Protein AF-A0A453JLE9-F1 (afdb_monomer_lite)

Sequence (111 aa):
MSTPLELQGFNWISLEHDDGIGDRLKRLTIANNIGTVYTIWIGRLPVLEQLSLRGVQWSWGAVSRVLSCAAEVKHLEMNIASCGDSDAREPFPEVDLAGFFNSHPKLRSQV

pLDDT: mean 82.34, std 11.37, range [39.53, 95.31]

Organism: Aegilops tauschii subsp. strangulata (NCBI:txid200361)

Structure (mmCIF, N/CA/C/O backbone):
data_AF-A0A453JLE9-F1
#
_entry.id   AF-A0A453JLE9-F1
#
loop_
_atom_site.group_PDB
_atom_site.id
_atom_site.type_symbol
_atom_site.label_atom_id
_atom_site.label_alt_id
_atom_site.label_comp_id
_atom_site.label_asym_id
_atom_site.label_entity_id
_atom_site.label_seq_id
_atom_site.pdbx_PDB_ins_code
_atom_site.Cartn_x
_atom_site.Cartn_y
_atom_site.Cartn_z
_atom_site.occupancy
_atom_site.B_iso_or_equiv
_atom_site.auth_seq_id
_atom_site.auth_comp_id
_atom_site.auth_asym_id
_atom_site.auth_atom_id
_atom_site.pdbx_PDB_model_num
ATOM 1 N N . MET A 1 1 ? -7.213 13.386 18.190 1.00 51.28 1 MET A N 1
ATOM 2 C CA . MET A 1 1 ? -7.447 13.883 16.815 1.00 51.28 1 MET A CA 1
ATOM 3 C C . MET A 1 1 ? -6.802 12.891 15.866 1.00 51.28 1 MET A C 1
ATOM 5 O O . MET A 1 1 ? -5.701 12.455 16.160 1.00 51.28 1 MET A O 1
ATOM 9 N N . SER A 1 2 ? -7.500 12.464 14.815 1.00 60.56 2 SER A N 1
ATOM 10 C CA . SER A 1 2 ? -6.921 11.570 13.807 1.00 60.56 2 SER A CA 1
ATOM 11 C C . SER A 1 2 ? -6.210 12.407 12.757 1.00 60.56 2 SER A C 1
ATOM 13 O O . SER A 1 2 ? -6.868 13.194 12.073 1.00 60.56 2 SER A O 1
ATOM 15 N N . THR A 1 3 ? -4.909 12.212 12.600 1.00 71.19 3 THR A N 1
ATOM 16 C CA . THR A 1 3 ? -4.106 12.943 11.619 1.00 71.19 3 THR A CA 1
ATOM 17 C C . THR A 1 3 ? -4.046 12.134 10.321 1.00 71.19 3 THR A C 1
ATOM 19 O O . THR A 1 3 ? -3.706 10.953 10.382 1.00 71.19 3 THR A O 1
ATOM 22 N N . PRO A 1 4 ? -4.427 12.696 9.162 1.00 87.44 4 PRO A N 1
ATOM 23 C CA . PRO A 1 4 ? -4.132 12.063 7.880 1.00 87.44 4 PRO A CA 1
ATOM 24 C C . PRO A 1 4 ? -2.620 12.084 7.623 1.00 87.44 4 PRO A C 1
ATOM 26 O O . PRO A 1 4 ? -1.966 13.075 7.949 1.00 87.44 4 PRO A O 1
ATOM 29 N N . LEU A 1 5 ? -2.086 11.017 7.027 1.00 91.75 5 LEU A N 1
ATOM 30 C CA . LEU A 1 5 ? -0.715 10.975 6.517 1.00 91.75 5 LEU A CA 1
ATOM 31 C C . LEU A 1 5 ? -0.744 10.882 4.994 1.00 91.75 5 LE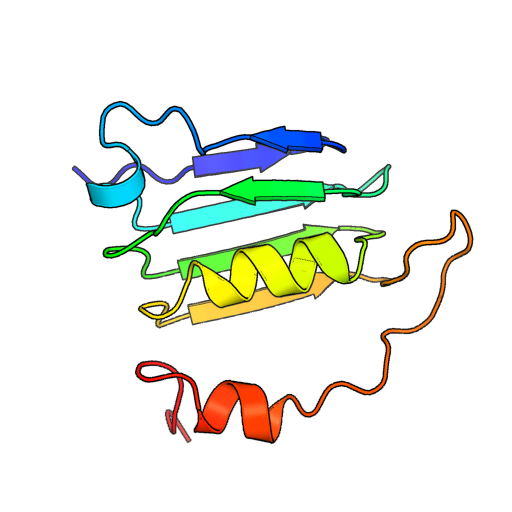U A C 1
ATOM 33 O O . LEU A 1 5 ? -1.358 9.972 4.434 1.00 91.75 5 LEU A O 1
ATOM 37 N N . GLU A 1 6 ? -0.055 11.810 4.341 1.00 93.94 6 GLU A N 1
ATOM 38 C CA . GLU A 1 6 ? 0.092 11.840 2.890 1.00 93.94 6 GLU A CA 1
ATOM 39 C C . GLU A 1 6 ? 1.579 11.776 2.537 1.00 93.94 6 GLU A C 1
ATOM 41 O O . GLU A 1 6 ? 2.368 12.618 2.964 1.00 93.94 6 GLU A O 1
ATOM 46 N N . LEU A 1 7 ? 1.966 10.750 1.782 1.00 92.94 7 LEU A N 1
ATOM 47 C CA . LEU A 1 7 ? 3.335 10.516 1.333 1.00 92.94 7 LEU A CA 1
ATOM 48 C C . LEU A 1 7 ? 3.389 10.671 -0.183 1.00 92.94 7 LEU A C 1
ATOM 50 O O . LEU A 1 7 ? 2.673 9.969 -0.897 1.00 92.94 7 LEU A O 1
ATOM 54 N N . GLN A 1 8 ? 4.249 11.560 -0.683 1.00 93.88 8 GLN A N 1
ATOM 55 C CA . GLN A 1 8 ? 4.355 11.826 -2.115 1.00 93.88 8 GLN A CA 1
ATOM 56 C C . GLN A 1 8 ? 5.794 11.747 -2.634 1.00 93.88 8 GLN A C 1
ATOM 58 O O . GLN A 1 8 ? 6.704 12.315 -2.042 1.00 93.88 8 GLN A O 1
ATOM 63 N N . GLY A 1 9 ? 5.983 11.070 -3.770 1.00 93.19 9 GLY A N 1
ATOM 64 C CA . GLY A 1 9 ? 7.257 11.014 -4.498 1.00 93.19 9 GLY A CA 1
ATOM 65 C C . GLY A 1 9 ? 8.299 10.062 -3.910 1.00 93.19 9 GLY A C 1
ATOM 66 O O . GLY A 1 9 ? 9.436 10.054 -4.368 1.00 93.19 9 GLY A O 1
ATOM 67 N N . PHE A 1 10 ? 7.929 9.256 -2.914 1.00 93.19 10 PHE A N 1
ATOM 68 C CA . PHE A 1 10 ? 8.828 8.281 -2.306 1.00 93.19 10 PHE A CA 1
ATOM 69 C C . PHE A 1 10 ? 8.861 6.982 -3.109 1.00 93.19 10 PHE A C 1
ATOM 71 O O . PHE A 1 10 ? 7.825 6.456 -3.516 1.00 93.19 10 PHE A O 1
ATOM 78 N N . ASN A 1 11 ? 10.063 6.445 -3.296 1.00 92.56 11 ASN A N 1
ATOM 79 C CA . ASN A 1 11 ? 10.287 5.159 -3.956 1.00 92.56 11 ASN A CA 1
ATOM 80 C C . ASN A 1 11 ? 10.486 4.013 -2.941 1.00 92.56 11 ASN A C 1
ATOM 82 O O . ASN A 1 11 ? 10.150 2.866 -3.229 1.00 92.56 11 ASN A O 1
ATOM 86 N N . TRP A 1 12 ? 10.987 4.338 -1.744 1.00 92.38 12 TRP A N 1
ATOM 87 C CA . TRP A 1 12 ? 11.157 3.441 -0.596 1.00 92.38 12 TRP A CA 1
ATOM 88 C C . TRP A 1 12 ? 10.527 4.098 0.631 1.00 92.38 12 TRP A C 1
ATOM 90 O O . TRP A 1 12 ? 10.833 5.253 0.929 1.00 92.38 12 TRP A O 1
ATOM 100 N N . ILE A 1 13 ? 9.642 3.387 1.331 1.00 91.88 13 ILE A N 1
ATOM 101 C CA . ILE A 1 13 ? 8.889 3.927 2.473 1.00 91.88 13 ILE A CA 1
ATOM 102 C C . ILE A 1 13 ? 9.066 3.000 3.677 1.00 91.88 13 ILE A C 1
ATOM 104 O O . ILE A 1 13 ? 8.913 1.790 3.542 1.00 91.88 13 ILE A O 1
ATOM 108 N N . SER A 1 14 ? 9.346 3.555 4.859 1.00 89.62 14 SER A N 1
ATOM 109 C CA . SER A 1 14 ? 9.335 2.806 6.120 1.00 89.62 14 SER A CA 1
ATOM 110 C C . SER A 1 14 ? 8.509 3.528 7.181 1.00 89.62 14 SER A C 1
ATOM 112 O O . SER A 1 14 ? 8.681 4.721 7.414 1.00 89.62 14 SER A O 1
ATOM 114 N N . LEU A 1 15 ? 7.609 2.771 7.800 1.00 82.06 15 LEU A N 1
ATOM 115 C CA . LEU A 1 15 ? 6.702 3.129 8.887 1.00 82.06 15 LEU A CA 1
ATOM 116 C C . LEU A 1 15 ? 6.711 2.025 9.971 1.00 82.06 15 LEU A C 1
ATOM 118 O O . LEU A 1 15 ? 5.761 1.893 10.732 1.00 82.06 15 LEU A O 1
ATOM 122 N N . GLU A 1 16 ? 7.746 1.172 10.007 1.00 73.25 16 GLU A N 1
ATOM 123 C CA . GLU A 1 16 ? 7.888 0.094 11.008 1.00 73.25 16 GLU A CA 1
ATOM 124 C C . GLU A 1 16 ? 8.401 0.603 12.370 1.00 73.25 16 GLU A C 1
ATOM 126 O O . GLU A 1 16 ? 8.097 0.003 13.399 1.00 73.25 16 GLU A O 1
ATOM 131 N N . HIS A 1 17 ? 9.141 1.716 12.400 1.00 61.59 17 HIS A N 1
ATOM 132 C CA . HIS A 1 17 ? 9.698 2.317 13.624 1.00 61.59 17 HIS A CA 1
ATOM 133 C C . HIS A 1 17 ? 8.753 3.339 14.236 1.00 61.59 17 HIS A C 1
ATOM 135 O O . HIS A 1 17 ? 9.063 4.525 14.333 1.00 61.59 17 HIS A O 1
ATOM 141 N N . ASP A 1 18 ? 7.564 2.878 14.572 1.00 60.50 18 ASP A N 1
ATOM 142 C CA . ASP A 1 18 ? 6.489 3.774 14.915 1.00 60.50 18 ASP A CA 1
ATOM 143 C C . ASP A 1 18 ? 6.222 3.827 16.428 1.00 60.50 18 ASP A C 1
ATOM 145 O O . ASP A 1 18 ? 5.760 2.852 17.020 1.00 60.50 18 ASP A O 1
ATOM 149 N N . ASP A 1 19 ? 6.439 5.001 17.030 1.00 65.44 19 ASP A N 1
ATOM 150 C CA . ASP A 1 19 ? 6.050 5.393 18.396 1.00 65.44 19 ASP A CA 1
ATOM 151 C C . ASP A 1 19 ? 4.506 5.469 18.605 1.00 65.44 19 ASP A C 1
ATOM 153 O O . ASP A 1 19 ? 3.995 6.286 19.380 1.00 65.44 19 ASP A O 1
ATOM 157 N N . GLY A 1 20 ? 3.721 4.639 17.905 1.00 72.06 20 GLY A N 1
ATOM 158 C CA . GLY A 1 20 ? 2.259 4.539 18.029 1.00 72.06 20 GLY A CA 1
ATOM 159 C C . GLY A 1 20 ? 1.421 5.404 17.067 1.00 72.06 20 GLY A C 1
ATOM 160 O O . GLY A 1 20 ? 0.224 5.589 17.305 1.00 72.06 20 GLY A O 1
ATOM 161 N N . ILE A 1 21 ? 1.986 5.946 15.983 1.00 77.75 21 ILE A N 1
ATOM 162 C CA . ILE A 1 21 ? 1.258 6.569 14.856 1.00 77.75 21 ILE A CA 1
ATOM 163 C C . ILE A 1 21 ? 0.261 5.582 14.240 1.00 77.75 21 ILE A C 1
ATOM 165 O O . ILE A 1 21 ? -0.867 5.986 13.968 1.00 77.75 21 ILE A O 1
ATOM 169 N N . GLY A 1 22 ? 0.596 4.303 14.085 1.00 79.38 22 GLY A N 1
ATOM 170 C CA . GLY A 1 22 ? -0.248 3.267 13.490 1.00 79.38 22 GLY A CA 1
ATOM 171 C C . GLY A 1 22 ? -1.551 3.075 14.260 1.00 79.38 22 GLY A C 1
ATOM 172 O O . GLY A 1 22 ? -2.606 2.889 13.654 1.00 79.38 22 GLY A O 1
ATOM 173 N N . ASP A 1 23 ? -1.508 3.260 15.582 1.00 82.88 23 ASP A N 1
ATOM 174 C C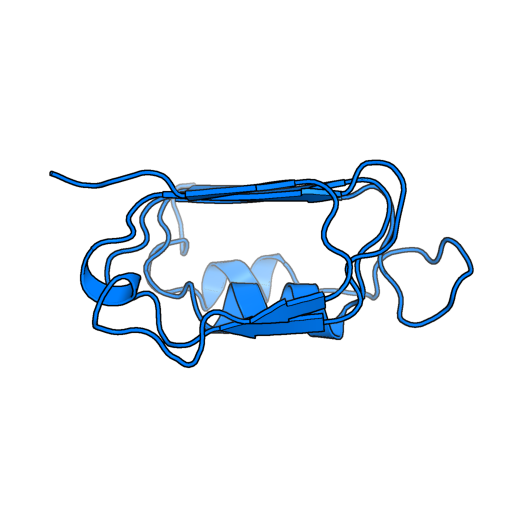A . ASP A 1 23 ? -2.674 3.219 16.473 1.00 82.88 23 ASP A CA 1
ATOM 175 C C . ASP A 1 23 ? -3.565 4.468 16.367 1.00 82.88 23 ASP A C 1
ATOM 177 O O . ASP A 1 23 ? -4.649 4.530 16.953 1.00 82.88 23 ASP A O 1
ATOM 181 N N . ARG A 1 24 ? -3.123 5.495 15.632 1.00 84.56 24 ARG A N 1
ATOM 182 C CA . ARG A 1 24 ? -3.819 6.784 15.470 1.00 84.56 24 ARG A CA 1
ATOM 183 C C . ARG A 1 24 ? -4.094 7.142 14.010 1.00 84.56 24 ARG A C 1
ATOM 185 O O . ARG A 1 24 ? -4.850 8.085 13.752 1.00 84.56 24 ARG A O 1
ATOM 192 N N . LEU A 1 25 ? -3.503 6.414 13.067 1.00 88.88 25 LEU A N 1
ATOM 193 C CA . LEU A 1 25 ? -3.550 6.713 11.646 1.00 88.88 25 LEU A CA 1
ATOM 194 C C . LEU A 1 25 ? -4.832 6.166 11.018 1.00 88.88 25 LEU A C 1
ATOM 196 O O . LEU A 1 25 ? -4.916 4.993 10.671 1.00 88.88 25 LEU A O 1
ATOM 200 N N . LYS A 1 26 ? -5.836 7.030 10.833 1.00 91.44 26 LYS A N 1
ATOM 201 C CA . LYS A 1 26 ? -7.091 6.624 10.174 1.00 91.44 26 LYS A CA 1
ATOM 202 C C . LYS A 1 26 ? -7.095 6.792 8.662 1.00 91.44 26 LYS A C 1
ATOM 204 O O . LYS A 1 26 ? -7.944 6.199 8.000 1.00 91.44 26 LYS A O 1
ATOM 209 N N . ARG A 1 27 ? -6.211 7.629 8.115 1.00 93.44 27 ARG A N 1
ATOM 210 C CA . ARG A 1 27 ? -6.145 7.909 6.676 1.00 93.44 27 ARG A CA 1
ATOM 211 C C . ARG A 1 27 ? -4.705 7.914 6.201 1.00 93.44 27 ARG A C 1
ATOM 213 O O . ARG A 1 27 ? -3.904 8.680 6.734 1.00 93.44 27 ARG A O 1
ATOM 220 N N . LEU A 1 28 ? -4.424 7.101 5.192 1.00 93.56 28 LEU A N 1
ATOM 221 C CA . LEU A 1 28 ? -3.120 7.002 4.551 1.00 93.56 28 LEU A CA 1
ATOM 222 C C . LEU A 1 28 ? -3.280 7.181 3.042 1.00 93.56 28 LEU A C 1
ATOM 224 O O . LEU A 1 28 ? -3.989 6.411 2.395 1.00 93.56 28 LEU A O 1
ATOM 228 N N . THR A 1 29 ? -2.577 8.166 2.495 1.00 95.25 29 THR A N 1
ATOM 229 C CA . THR A 1 29 ? -2.430 8.353 1.051 1.00 95.25 29 THR A CA 1
ATOM 230 C C . THR A 1 29 ? -0.965 8.208 0.686 1.00 95.25 29 THR A C 1
ATOM 232 O O . THR A 1 29 ? -0.110 8.868 1.273 1.00 95.25 29 THR A O 1
ATOM 235 N N . ILE A 1 30 ? -0.670 7.377 -0.308 1.00 95.31 30 ILE A N 1
ATOM 236 C CA . ILE A 1 30 ? 0.671 7.243 -0.873 1.00 95.31 30 ILE A CA 1
ATOM 237 C C . ILE A 1 30 ? 0.574 7.484 -2.373 1.00 95.31 30 ILE A C 1
ATOM 239 O O . ILE A 1 30 ? -0.213 6.828 -3.054 1.00 95.31 30 ILE A O 1
ATOM 243 N N . ALA A 1 31 ? 1.362 8.426 -2.884 1.00 95.06 31 ALA A N 1
ATOM 244 C CA . ALA A 1 31 ? 1.347 8.818 -4.284 1.00 95.06 31 ALA A CA 1
ATOM 245 C C . ALA A 1 31 ? 2.762 8.916 -4.863 1.00 95.06 31 ALA A C 1
ATOM 247 O O . ALA A 1 31 ? 3.601 9.648 -4.346 1.00 95.06 31 ALA A O 1
ATOM 248 N N . ASN A 1 32 ? 3.031 8.262 -5.992 1.00 94.06 32 ASN A N 1
ATOM 249 C CA . ASN A 1 32 ? 4.250 8.523 -6.762 1.00 94.06 32 ASN A CA 1
ATOM 250 C C . ASN A 1 32 ? 3.934 8.663 -8.255 1.00 94.06 32 ASN A C 1
ATOM 252 O O . ASN A 1 32 ? 3.723 7.684 -8.964 1.00 94.06 32 ASN A O 1
ATOM 256 N N . ASN A 1 33 ? 3.867 9.907 -8.729 1.00 90.00 33 ASN A N 1
ATOM 257 C CA . ASN A 1 33 ? 3.442 10.220 -10.098 1.00 90.00 33 ASN A CA 1
ATOM 258 C C . ASN A 1 33 ? 4.604 10.289 -11.099 1.00 90.00 33 ASN A C 1
ATOM 260 O O . ASN A 1 33 ? 4.365 10.507 -12.282 1.00 90.00 33 ASN A O 1
ATOM 264 N N . ILE A 1 34 ? 5.848 10.178 -10.629 1.00 86.75 34 ILE A N 1
ATOM 265 C CA . ILE A 1 34 ? 7.045 10.353 -11.464 1.00 86.75 34 ILE A CA 1
ATOM 266 C C . ILE A 1 34 ? 7.914 9.094 -11.426 1.00 86.75 34 ILE A C 1
ATOM 268 O O . ILE A 1 34 ? 8.490 8.728 -12.445 1.00 86.75 34 ILE A O 1
ATOM 272 N N . GLY A 1 35 ? 7.993 8.428 -10.273 1.00 86.88 35 GLY A N 1
ATOM 273 C CA . GLY A 1 35 ? 8.800 7.231 -10.073 1.00 86.88 35 GLY A CA 1
ATOM 274 C C . GLY A 1 35 ? 7.987 5.994 -9.708 1.00 86.88 35 GLY A C 1
ATOM 275 O O . GLY A 1 35 ? 6.755 5.980 -9.755 1.00 86.88 35 GLY A O 1
ATOM 276 N N . THR A 1 36 ? 8.731 4.967 -9.308 1.00 90.31 36 THR A N 1
ATOM 277 C CA . THR A 1 36 ? 8.211 3.665 -8.900 1.00 90.31 36 THR A CA 1
ATOM 278 C C . THR A 1 36 ? 8.275 3.513 -7.388 1.00 90.31 36 THR A C 1
ATOM 280 O O . THR A 1 36 ? 9.329 3.724 -6.784 1.00 90.31 36 THR A O 1
ATOM 283 N N . VAL A 1 37 ? 7.169 3.108 -6.765 1.00 92.56 37 VAL A N 1
ATOM 284 C CA . VAL A 1 37 ? 7.192 2.632 -5.375 1.00 92.56 37 VAL A CA 1
ATOM 285 C C . VAL A 1 37 ? 7.686 1.188 -5.377 1.00 92.56 37 VAL A C 1
ATOM 287 O O . VAL A 1 37 ? 6.940 0.283 -5.736 1.00 92.56 37 VAL A O 1
ATOM 290 N N . TYR A 1 38 ? 8.946 0.968 -5.002 1.00 90.81 38 TYR A N 1
ATOM 291 C CA . TYR A 1 38 ? 9.576 -0.357 -5.045 1.00 90.81 38 TYR A CA 1
ATOM 292 C C . TYR A 1 38 ? 9.267 -1.202 -3.819 1.00 90.81 38 TYR A C 1
ATOM 294 O O . TYR A 1 38 ? 9.166 -2.423 -3.910 1.00 90.81 38 TYR A O 1
ATOM 302 N N . THR A 1 39 ? 9.152 -0.580 -2.652 1.00 90.06 39 THR A N 1
ATOM 303 C CA . THR A 1 39 ? 8.918 -1.307 -1.405 1.00 90.06 39 THR A CA 1
ATOM 304 C C . THR A 1 39 ? 8.357 -0.389 -0.337 1.00 90.06 39 THR A C 1
ATOM 306 O O . THR A 1 39 ? 8.577 0.828 -0.332 1.00 90.06 39 THR A O 1
ATOM 309 N N . ILE A 1 40 ? 7.644 -1.013 0.590 1.00 90.44 40 ILE A N 1
ATOM 310 C CA . ILE A 1 40 ? 7.132 -0.383 1.787 1.00 90.44 40 ILE A CA 1
ATOM 311 C C . ILE A 1 40 ? 7.260 -1.336 2.969 1.00 90.44 40 ILE A C 1
ATOM 313 O O . ILE A 1 40 ? 6.826 -2.488 2.930 1.00 90.44 40 ILE A O 1
ATOM 317 N N . TRP A 1 41 ? 7.837 -0.822 4.043 1.00 88.88 41 TRP A N 1
ATOM 318 C CA . TRP A 1 41 ? 7.871 -1.466 5.344 1.00 88.88 41 TRP A CA 1
ATOM 319 C C . TRP A 1 41 ? 6.853 -0.762 6.220 1.00 88.88 41 TRP A C 1
ATOM 321 O O . TRP A 1 41 ? 7.014 0.410 6.538 1.00 88.88 41 TRP A O 1
ATOM 331 N N . ILE A 1 42 ? 5.764 -1.442 6.560 1.00 86.00 42 ILE A N 1
ATOM 332 C CA . ILE A 1 42 ? 4.681 -0.859 7.346 1.00 86.00 42 ILE A CA 1
ATOM 333 C C . ILE A 1 42 ? 4.195 -1.879 8.364 1.00 86.00 42 ILE A C 1
ATOM 335 O O . ILE A 1 42 ? 3.978 -3.045 8.027 1.00 86.00 42 ILE A O 1
ATOM 339 N N . GLY A 1 43 ? 4.062 -1.438 9.615 1.00 83.69 43 GLY A N 1
ATOM 340 C CA . GLY A 1 43 ? 3.467 -2.236 10.682 1.00 83.69 43 GLY A CA 1
ATOM 341 C C . GLY A 1 43 ? 1.954 -2.397 10.509 1.00 83.69 43 GLY A C 1
ATOM 342 O O . GLY A 1 43 ? 1.371 -1.977 9.508 1.00 83.69 43 GLY A O 1
ATOM 343 N N . ARG A 1 44 ? 1.289 -2.995 11.506 1.00 83.94 44 ARG A N 1
ATOM 344 C CA . ARG A 1 44 ? -0.183 -3.044 11.522 1.00 83.94 44 ARG A CA 1
ATOM 345 C C . ARG A 1 44 ? -0.753 -1.633 11.638 1.00 83.94 44 ARG A C 1
ATOM 347 O O . ARG A 1 44 ? -0.265 -0.834 12.429 1.00 83.94 44 ARG A O 1
AT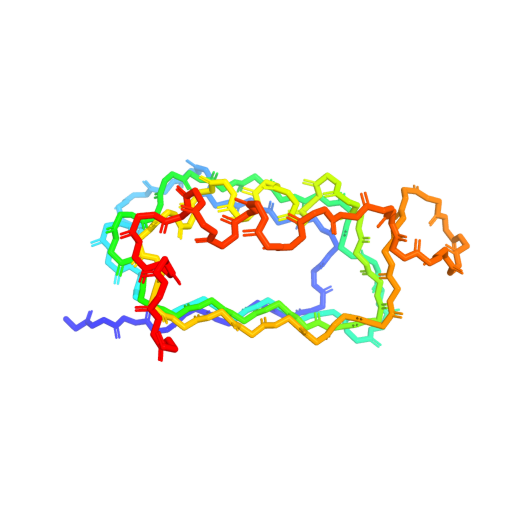OM 354 N N . LEU A 1 45 ? -1.845 -1.383 10.921 1.00 88.00 45 LEU A N 1
ATOM 355 C CA . LEU A 1 45 ? -2.600 -0.135 11.002 1.00 88.00 45 LEU A CA 1
ATOM 356 C C . LEU A 1 45 ? -4.025 -0.418 11.515 1.00 88.00 45 LEU A C 1
ATOM 358 O O . LEU A 1 45 ? -4.980 -0.416 10.737 1.00 88.00 45 LEU A O 1
ATOM 362 N N . PRO A 1 46 ? -4.190 -0.724 12.817 1.00 85.38 46 PRO A N 1
ATOM 363 C CA . PRO A 1 46 ? -5.435 -1.273 13.366 1.00 85.38 46 PRO A CA 1
ATOM 364 C C . PRO A 1 46 ? -6.625 -0.308 13.321 1.00 85.38 46 PRO A C 1
ATOM 366 O O . PRO A 1 46 ? -7.767 -0.742 13.434 1.00 85.38 46 PRO A O 1
ATOM 369 N N . VAL A 1 47 ? -6.377 0.995 13.176 1.00 88.06 47 VAL A N 1
ATOM 370 C CA . VAL A 1 47 ? -7.428 2.021 13.114 1.00 88.06 47 VAL A CA 1
ATOM 371 C C . VAL A 1 47 ? -7.555 2.662 11.731 1.00 88.06 47 VAL A C 1
ATOM 373 O O . VAL A 1 47 ? -8.252 3.670 11.599 1.00 88.06 47 VAL A O 1
ATOM 376 N N . LEU A 1 48 ? -6.888 2.114 10.707 1.00 91.25 48 LEU A N 1
ATOM 377 C CA . LEU A 1 48 ? -6.939 2.666 9.356 1.00 91.25 48 LEU A CA 1
ATOM 378 C C . LEU A 1 48 ? -8.331 2.479 8.760 1.00 91.25 48 LEU A C 1
ATOM 380 O O . LEU A 1 48 ? -8.806 1.365 8.582 1.00 91.25 48 LEU A O 1
ATOM 384 N N . GLU A 1 49 ? -8.982 3.586 8.424 1.00 91.75 49 GLU A N 1
ATOM 385 C CA . GLU A 1 49 ? -10.328 3.592 7.854 1.00 91.75 49 GLU A CA 1
ATOM 386 C C . GLU A 1 49 ? -10.297 3.841 6.341 1.00 91.75 49 GLU A C 1
ATOM 388 O O . GLU A 1 49 ? -11.173 3.346 5.625 1.00 91.75 49 GLU A O 1
ATOM 393 N N . GLN A 1 50 ? -9.306 4.599 5.855 1.00 92.81 50 GLN A N 1
ATOM 394 C CA . GLN A 1 50 ? -9.146 4.946 4.443 1.00 92.81 50 GLN A CA 1
ATOM 395 C C . GLN A 1 50 ? -7.701 4.744 3.986 1.00 92.81 50 GLN A C 1
ATOM 397 O O . GLN A 1 50 ? -6.767 5.256 4.611 1.00 92.81 50 GLN A O 1
ATOM 402 N N . LEU A 1 51 ? -7.544 4.044 2.866 1.00 94.06 51 LEU A N 1
ATOM 403 C CA . LEU A 1 51 ? -6.272 3.825 2.195 1.00 94.06 51 LEU A CA 1
ATOM 404 C C . LEU A 1 51 ? -6.386 4.252 0.732 1.00 94.06 51 LEU A C 1
ATOM 406 O O . LEU A 1 51 ? -7.263 3.775 0.016 1.00 94.06 51 LEU A O 1
ATOM 410 N N . SER A 1 52 ? -5.474 5.116 0.291 1.00 95.31 52 SER A N 1
ATOM 411 C CA . SER A 1 52 ? -5.371 5.555 -1.098 1.00 95.31 52 SER A CA 1
ATOM 412 C C . SER A 1 52 ? -3.969 5.292 -1.637 1.00 95.31 52 SER A C 1
ATOM 414 O O . SER A 1 52 ? -3.000 5.914 -1.198 1.00 95.31 52 SER A O 1
ATOM 416 N N . LEU A 1 53 ? -3.867 4.409 -2.629 1.00 94.94 53 LEU A N 1
ATOM 417 C CA . LEU A 1 53 ? -2.638 4.119 -3.364 1.00 94.94 53 LEU A CA 1
ATOM 418 C C . LEU A 1 53 ? -2.723 4.748 -4.750 1.00 94.94 53 LEU A C 1
ATOM 420 O O . LEU A 1 53 ? -3.621 4.423 -5.528 1.00 94.94 53 LEU A O 1
ATOM 424 N N . ARG A 1 54 ? -1.807 5.666 -5.055 1.00 95.12 54 ARG A N 1
ATOM 425 C CA . ARG A 1 54 ? -1.814 6.443 -6.295 1.00 95.12 54 ARG A CA 1
ATOM 426 C C . ARG A 1 54 ? -0.455 6.420 -6.979 1.00 95.12 54 ARG A C 1
ATOM 428 O O . ARG A 1 54 ? 0.588 6.324 -6.327 1.00 95.12 54 ARG A O 1
ATOM 435 N N . GLY A 1 55 ? -0.447 6.576 -8.296 1.00 91.44 55 GLY A N 1
ATOM 436 C CA . GLY A 1 55 ? 0.779 6.866 -9.030 1.00 91.44 55 GLY A CA 1
ATOM 437 C C . GLY A 1 55 ? 0.944 6.109 -10.334 1.00 91.44 55 GLY A C 1
ATOM 438 O O . GLY A 1 55 ? 0.047 5.420 -10.812 1.00 91.44 55 GLY A O 1
ATOM 439 N N . VAL A 1 56 ? 2.129 6.260 -10.918 1.00 86.88 56 VAL A N 1
ATOM 440 C CA . VAL A 1 56 ? 2.451 5.682 -12.224 1.00 86.88 56 VAL A CA 1
ATOM 441 C C . VAL A 1 56 ? 2.826 4.211 -12.092 1.00 86.88 56 VAL A C 1
ATOM 443 O O . VAL A 1 56 ? 2.261 3.388 -12.810 1.00 86.88 56 VAL A O 1
ATOM 446 N N . GLN A 1 57 ? 3.743 3.873 -11.184 1.00 90.00 57 GLN A N 1
ATOM 447 C CA . GLN A 1 57 ? 4.275 2.517 -11.083 1.00 90.00 57 GLN A CA 1
ATOM 448 C C . GLN A 1 57 ? 4.494 2.092 -9.633 1.00 90.00 57 GLN A C 1
ATOM 450 O O . GLN A 1 57 ? 4.991 2.857 -8.804 1.00 90.00 57 GLN A O 1
ATOM 455 N N . TRP A 1 58 ? 4.106 0.858 -9.334 1.00 92.12 58 TRP A N 1
ATOM 456 C CA . TRP A 1 58 ? 4.285 0.224 -8.032 1.00 92.12 58 TRP A CA 1
ATOM 457 C C . TRP A 1 58 ? 4.785 -1.207 -8.216 1.00 92.12 58 TRP A C 1
ATOM 459 O O . TRP A 1 58 ? 4.299 -1.916 -9.091 1.00 92.12 58 TRP A O 1
ATOM 469 N N . SER A 1 59 ? 5.692 -1.673 -7.365 1.00 90.00 59 SER A N 1
ATOM 470 C CA . SER A 1 59 ? 5.984 -3.104 -7.299 1.00 90.00 59 SER A CA 1
ATOM 471 C C . SER A 1 59 ? 4.788 -3.862 -6.729 1.00 90.00 59 SER A C 1
ATOM 473 O O . SER A 1 59 ? 4.036 -3.342 -5.891 1.00 90.00 59 SER A O 1
ATOM 475 N N . TRP A 1 60 ? 4.609 -5.113 -7.153 1.00 86.69 60 TRP A N 1
ATOM 476 C CA . TRP A 1 60 ? 3.527 -5.932 -6.604 1.00 86.69 60 TRP A CA 1
ATOM 477 C C . TRP A 1 60 ? 3.767 -6.236 -5.124 1.00 86.69 60 TRP A C 1
ATOM 479 O O . TRP A 1 60 ? 2.836 -6.203 -4.315 1.00 86.69 60 TRP A O 1
ATOM 489 N N . GLY A 1 61 ? 5.032 -6.440 -4.747 1.00 87.06 61 GLY A N 1
ATOM 490 C CA . GLY A 1 61 ? 5.433 -6.598 -3.353 1.00 87.06 61 GLY A CA 1
ATOM 491 C C . GLY A 1 61 ? 5.002 -5.417 -2.479 1.00 87.06 61 GLY A C 1
ATOM 492 O O . GLY A 1 61 ? 4.474 -5.633 -1.388 1.00 87.06 61 GLY A O 1
ATOM 493 N N . ALA A 1 62 ? 5.151 -4.178 -2.966 1.00 90.44 62 ALA A N 1
ATOM 494 C CA . ALA A 1 62 ? 4.711 -2.993 -2.235 1.00 90.44 62 ALA A CA 1
ATOM 495 C C . ALA A 1 62 ? 3.187 -2.966 -2.073 1.00 90.44 62 ALA A C 1
ATOM 497 O O . ALA A 1 62 ? 2.702 -2.798 -0.955 1.00 90.44 62 ALA A O 1
ATOM 498 N N . VAL A 1 63 ? 2.434 -3.184 -3.157 1.00 89.06 63 VAL A N 1
ATOM 499 C CA . VAL A 1 63 ? 0.960 -3.210 -3.121 1.00 89.06 63 VAL A CA 1
ATOM 500 C C . VAL A 1 63 ? 0.458 -4.269 -2.139 1.00 89.06 63 VAL A C 1
ATOM 502 O O . VAL A 1 63 ? -0.290 -3.950 -1.214 1.00 89.06 63 VAL A O 1
ATOM 505 N N . SER A 1 64 ? 0.919 -5.512 -2.294 1.00 85.56 64 SER A N 1
ATOM 506 C CA . SER A 1 64 ? 0.532 -6.643 -1.446 1.00 85.56 64 SER A CA 1
ATOM 507 C C . SER A 1 64 ? 0.830 -6.377 0.033 1.00 85.56 64 SER A C 1
ATOM 509 O O . SER A 1 64 ? -0.023 -6.605 0.896 1.00 85.56 64 SER A O 1
ATOM 511 N N . ARG A 1 65 ? 2.000 -5.798 0.339 1.00 88.00 65 ARG A N 1
ATOM 512 C CA . ARG A 1 65 ? 2.379 -5.461 1.715 1.00 88.00 65 ARG A CA 1
ATOM 513 C C . ARG A 1 65 ? 1.431 -4.436 2.333 1.00 88.00 65 ARG A C 1
ATOM 515 O O . ARG A 1 65 ? 0.937 -4.695 3.430 1.00 88.00 65 ARG A O 1
ATOM 522 N N . VAL A 1 66 ? 1.123 -3.324 1.651 1.00 89.44 66 VAL A N 1
ATOM 523 C CA . VAL A 1 66 ? 0.188 -2.327 2.211 1.00 89.44 66 VAL A CA 1
ATOM 524 C C . VAL A 1 66 ? -1.175 -2.951 2.475 1.00 89.44 66 VAL A C 1
ATOM 526 O O . VAL A 1 66 ? -1.717 -2.789 3.568 1.00 89.44 66 VAL A O 1
ATOM 529 N N . LEU A 1 67 ? -1.709 -3.688 1.499 1.00 86.31 67 LEU A N 1
ATOM 530 C CA . LEU A 1 67 ? -3.019 -4.323 1.620 1.00 86.31 67 LEU A CA 1
ATOM 531 C C . LEU A 1 67 ? -3.066 -5.305 2.800 1.00 86.31 67 LEU A C 1
ATOM 533 O O . LEU A 1 67 ? -4.041 -5.314 3.547 1.00 86.31 67 LEU A O 1
ATOM 537 N N . SER A 1 68 ? -1.991 -6.067 3.034 1.00 83.62 68 SER A N 1
ATOM 538 C CA . SER A 1 68 ? -1.905 -7.005 4.163 1.00 83.62 68 SER A CA 1
ATOM 539 C C . SER A 1 68 ? -1.929 -6.323 5.540 1.00 83.62 68 SER A C 1
ATOM 541 O O . SER A 1 68 ? -2.435 -6.888 6.510 1.00 83.62 68 SER A O 1
ATOM 543 N N . CYS A 1 69 ? -1.431 -5.087 5.633 1.00 81.88 69 CYS A N 1
ATOM 544 C CA . CYS A 1 69 ? -1.368 -4.325 6.882 1.00 81.88 69 CYS A CA 1
ATOM 545 C C . CYS A 1 69 ? -2.639 -3.505 7.165 1.00 81.88 69 CYS A C 1
ATOM 547 O O . CYS A 1 69 ? -2.790 -2.960 8.262 1.00 81.88 69 CYS A O 1
ATOM 549 N N . ALA A 1 70 ? -3.553 -3.445 6.195 1.00 81.12 70 ALA A N 1
ATOM 550 C CA . ALA A 1 70 ? -4.712 -2.562 6.155 1.00 81.12 70 ALA A CA 1
ATOM 551 C C . ALA A 1 70 ? -6.055 -3.302 6.346 1.00 81.12 70 ALA A C 1
ATOM 553 O O . ALA A 1 70 ? -7.085 -2.859 5.847 1.00 81.12 70 ALA A O 1
ATOM 554 N N . ALA A 1 71 ? -6.060 -4.403 7.106 1.00 75.62 71 ALA A N 1
ATOM 555 C CA . ALA A 1 71 ? -7.212 -5.304 7.265 1.00 75.62 71 ALA A CA 1
ATOM 556 C C . ALA A 1 71 ? -8.515 -4.644 7.777 1.00 75.62 71 ALA A C 1
ATOM 558 O O . ALA A 1 71 ? -9.605 -5.175 7.569 1.00 75.62 71 ALA A O 1
ATOM 559 N N . GLU A 1 72 ? -8.428 -3.488 8.438 1.00 79.56 72 GLU A N 1
ATOM 560 C CA . GLU A 1 72 ? -9.587 -2.774 8.997 1.00 79.56 72 GLU A CA 1
ATOM 561 C C . GLU A 1 72 ? -10.124 -1.656 8.084 1.00 79.56 72 GLU A C 1
ATOM 563 O O . GLU A 1 72 ? -11.098 -0.978 8.434 1.00 79.56 72 GLU A O 1
ATOM 568 N N . VAL A 1 73 ? -9.528 -1.476 6.897 1.00 88.12 73 VAL A N 1
ATOM 569 C CA . VAL A 1 73 ? -9.924 -0.430 5.949 1.00 88.12 73 VAL A CA 1
ATOM 570 C C . VAL A 1 73 ? -11.374 -0.591 5.517 1.00 88.12 73 VAL A C 1
ATOM 572 O O . VAL A 1 73 ? -11.841 -1.681 5.194 1.00 88.12 73 VAL A O 1
ATOM 575 N N . LYS A 1 74 ? -12.077 0.543 5.481 1.00 87.75 74 LYS A N 1
ATOM 576 C CA . LYS A 1 74 ? -13.459 0.661 5.000 1.00 87.75 74 LYS A CA 1
ATOM 577 C C . LYS A 1 74 ? -13.528 1.231 3.587 1.00 87.75 74 LYS A C 1
ATOM 579 O O . LYS A 1 74 ? -14.487 0.966 2.877 1.00 87.75 74 LYS A O 1
ATOM 584 N N . HIS A 1 75 ? -12.532 2.028 3.199 1.00 89.19 75 HIS A N 1
ATOM 585 C CA . HIS A 1 75 ? -12.443 2.646 1.878 1.00 89.19 75 HIS A CA 1
ATOM 586 C C . HIS A 1 75 ? -11.051 2.418 1.297 1.00 89.19 75 HIS A C 1
ATOM 588 O O . HIS A 1 75 ? -10.065 2.928 1.833 1.00 89.19 75 HIS A O 1
ATOM 594 N N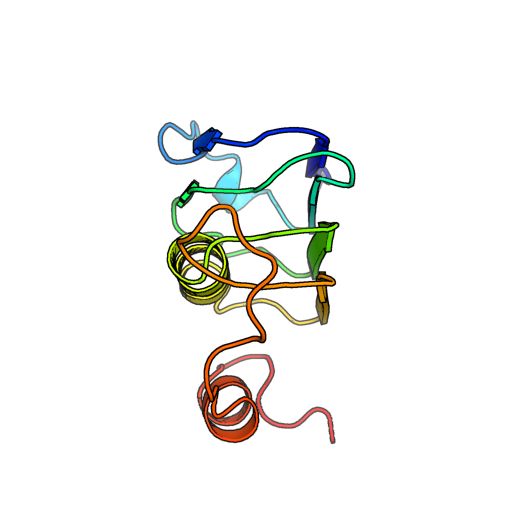 . LEU A 1 76 ? -10.989 1.664 0.202 1.00 90.69 76 LEU A N 1
ATOM 595 C CA . LEU A 1 76 ? -9.771 1.423 -0.558 1.00 90.69 76 LEU A CA 1
ATOM 596 C C . LEU A 1 76 ? -9.883 2.115 -1.918 1.00 90.69 76 LEU A C 1
ATOM 598 O O . LEU A 1 76 ? -10.776 1.800 -2.701 1.00 90.69 76 LEU A O 1
ATOM 602 N N . GLU A 1 77 ? -8.963 3.031 -2.200 1.00 92.12 77 GLU A N 1
ATOM 603 C CA . GLU A 1 77 ? -8.770 3.619 -3.523 1.00 92.12 77 GLU A CA 1
ATOM 604 C C . GLU A 1 77 ? -7.431 3.134 -4.088 1.00 92.12 77 GLU A C 1
ATOM 606 O O . GLU A 1 77 ? -6.378 3.338 -3.482 1.00 92.12 77 GLU A O 1
ATOM 611 N N . MET A 1 78 ? -7.464 2.498 -5.258 1.00 91.19 78 MET A N 1
ATOM 612 C CA . MET A 1 78 ? -6.266 2.105 -5.998 1.00 91.19 78 MET A CA 1
ATOM 613 C C . MET A 1 78 ? -6.311 2.751 -7.379 1.00 91.19 78 MET A C 1
ATOM 615 O O . MET A 1 78 ? -7.087 2.348 -8.240 1.00 91.19 78 MET A O 1
ATOM 619 N N . ASN A 1 79 ? -5.478 3.769 -7.575 1.00 93.00 79 ASN A N 1
ATOM 620 C CA . ASN A 1 79 ? -5.319 4.491 -8.833 1.00 93.00 79 ASN A CA 1
ATOM 621 C C . ASN A 1 79 ? -3.849 4.431 -9.262 1.00 93.00 79 ASN A C 1
ATOM 623 O O . ASN A 1 79 ? -3.086 5.391 -9.130 1.00 93.00 79 ASN A O 1
ATOM 627 N N . ILE A 1 80 ? -3.442 3.240 -9.692 1.00 89.81 80 ILE A N 1
ATOM 628 C CA . ILE A 1 80 ? -2.072 2.911 -10.074 1.00 89.81 80 ILE A CA 1
ATOM 629 C C . ILE A 1 80 ? -2.081 2.536 -11.558 1.00 89.81 80 ILE A C 1
ATOM 631 O O . ILE A 1 80 ? -2.846 1.663 -11.965 1.00 89.81 80 ILE A O 1
ATOM 635 N N . ALA A 1 81 ? -1.238 3.181 -12.366 1.00 88.19 81 ALA A N 1
ATOM 636 C CA . ALA A 1 81 ? -1.247 2.972 -13.817 1.00 88.19 81 ALA A CA 1
ATOM 637 C C . ALA A 1 81 ? -0.553 1.672 -14.268 1.00 88.19 81 ALA A C 1
ATOM 639 O O . ALA A 1 81 ? -0.905 1.127 -15.311 1.00 88.19 81 ALA A O 1
ATOM 640 N N . SER A 1 82 ? 0.435 1.183 -13.515 1.00 85.00 82 SER A N 1
ATOM 641 C CA . SER A 1 82 ? 1.180 -0.046 -13.818 1.00 85.00 82 SER A CA 1
ATOM 642 C C . SER A 1 82 ? 1.722 -0.700 -12.551 1.00 85.00 82 SER A C 1
ATOM 644 O O . SER A 1 82 ? 2.002 -0.011 -11.564 1.00 85.00 82 SER A O 1
ATOM 646 N N . CYS A 1 83 ? 1.866 -2.025 -12.576 1.00 85.44 83 CYS A N 1
ATOM 647 C CA . CYS A 1 83 ? 2.393 -2.773 -11.446 1.00 85.44 83 CYS A CA 1
ATOM 648 C C . CYS A 1 83 ? 3.331 -3.884 -11.911 1.00 85.44 83 CYS A C 1
ATOM 650 O O . CYS A 1 83 ? 2.981 -4.644 -12.803 1.00 85.44 83 CYS A O 1
ATOM 652 N N . GLY A 1 84 ? 4.514 -3.968 -11.308 1.00 78.31 84 GLY A N 1
ATOM 653 C CA . GLY A 1 84 ? 5.541 -4.930 -11.694 1.00 78.31 84 GLY A CA 1
ATOM 654 C C . GLY A 1 84 ? 6.858 -4.666 -10.981 1.00 78.31 84 GLY A C 1
ATOM 655 O O . GLY A 1 84 ? 7.102 -3.560 -10.494 1.00 78.31 84 GLY A O 1
ATOM 656 N N . ASP A 1 85 ? 7.689 -5.700 -10.898 1.00 71.31 85 ASP A N 1
ATOM 657 C CA . ASP A 1 85 ? 8.983 -5.638 -10.211 1.00 71.31 85 ASP A CA 1
ATOM 658 C C . ASP A 1 85 ? 10.119 -5.187 -11.148 1.00 71.31 85 ASP A C 1
ATOM 660 O O . ASP A 1 85 ? 11.233 -4.937 -10.687 1.00 71.31 85 ASP A O 1
ATOM 664 N N . SER A 1 86 ? 9.851 -5.059 -12.455 1.00 67.75 86 SER A N 1
ATOM 665 C CA . SER A 1 86 ? 10.801 -4.517 -13.428 1.00 67.75 86 SER A CA 1
ATOM 666 C C . SER A 1 86 ? 10.630 -3.007 -13.636 1.00 67.75 86 SER A C 1
ATOM 668 O O . SER A 1 86 ? 9.572 -2.434 -13.384 1.00 67.75 86 SER A O 1
ATOM 670 N N . ASP A 1 87 ? 11.669 -2.348 -14.157 1.00 67.25 87 ASP A N 1
ATOM 671 C CA . ASP A 1 87 ? 11.608 -0.934 -14.565 1.00 67.25 87 ASP A CA 1
ATOM 672 C C . ASP A 1 87 ? 10.743 -0.708 -15.822 1.00 67.25 87 ASP A C 1
ATOM 674 O O . ASP A 1 87 ? 10.498 0.431 -16.227 1.00 67.25 87 ASP A O 1
ATOM 678 N N . ALA A 1 88 ? 10.273 -1.783 -16.462 1.00 71.50 88 ALA A N 1
ATOM 679 C CA . ALA A 1 88 ? 9.318 -1.699 -17.552 1.00 71.50 88 ALA A CA 1
ATOM 680 C C . ALA A 1 88 ? 7.892 -1.540 -17.001 1.00 71.50 88 ALA A C 1
ATOM 682 O O . ALA A 1 88 ? 7.542 -2.054 -15.941 1.00 71.50 88 ALA A O 1
ATOM 683 N N . ARG A 1 89 ? 7.033 -0.838 -17.749 1.00 69.31 89 ARG A N 1
ATOM 684 C CA . ARG A 1 89 ? 5.608 -0.733 -17.412 1.00 69.31 89 ARG A CA 1
ATOM 685 C C . ARG A 1 89 ? 4.911 -2.055 -17.695 1.00 69.31 89 ARG A C 1
ATOM 687 O O . ARG A 1 89 ? 4.406 -2.274 -18.794 1.00 69.31 89 ARG A O 1
ATOM 694 N N . GLU A 1 90 ? 4.906 -2.922 -16.699 1.00 69.62 90 GLU A N 1
ATOM 695 C CA . GLU A 1 90 ? 4.214 -4.200 -16.757 1.00 69.62 90 GLU A CA 1
ATOM 696 C C . GLU A 1 90 ? 2.734 -4.047 -16.369 1.00 69.62 90 GLU A C 1
ATOM 698 O O . GLU A 1 90 ? 2.367 -3.167 -15.572 1.00 69.62 90 GLU A O 1
ATOM 703 N N . PRO A 1 91 ? 1.849 -4.861 -16.972 1.00 71.38 91 PRO A N 1
ATOM 704 C CA . PRO A 1 91 ? 0.476 -4.963 -16.510 1.00 71.38 91 PRO A CA 1
ATOM 705 C C . PRO A 1 91 ? 0.454 -5.551 -15.100 1.00 71.38 91 PRO A C 1
ATOM 707 O O . PRO A 1 91 ? 1.358 -6.285 -14.706 1.00 71.38 91 PRO A O 1
ATOM 710 N N . PHE A 1 92 ? -0.624 -5.281 -14.367 1.00 74.12 92 PHE A N 1
ATOM 711 C CA . PHE A 1 9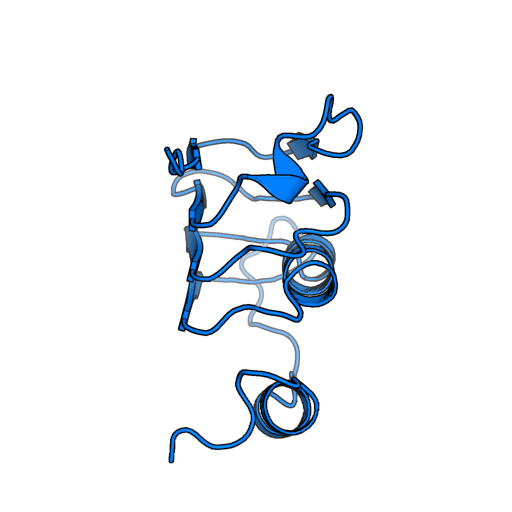2 ? -0.852 -5.960 -13.098 1.00 74.12 92 PHE A CA 1
ATOM 712 C C . PHE A 1 92 ? -0.784 -7.479 -13.287 1.00 74.12 92 PHE A C 1
ATOM 714 O O . PHE A 1 92 ? -1.314 -7.981 -14.286 1.00 74.12 92 PHE A O 1
ATOM 721 N N . PRO A 1 93 ? -0.186 -8.216 -12.333 1.00 75.50 93 PRO A N 1
ATOM 722 C CA . PRO A 1 93 ? -0.343 -9.660 -12.314 1.00 75.50 93 PRO A CA 1
ATOM 723 C C . PRO A 1 93 ? -1.835 -10.014 -12.251 1.00 75.50 93 PRO A C 1
ATOM 725 O O . PRO A 1 93 ? -2.672 -9.187 -11.877 1.00 75.50 93 PRO A O 1
ATOM 728 N N . GLU A 1 94 ? -2.189 -11.246 -12.609 1.00 77.31 94 GLU A N 1
ATOM 729 C CA . GLU A 1 94 ? -3.543 -11.726 -12.348 1.00 77.31 94 GLU A CA 1
ATOM 730 C C . GLU A 1 94 ? -3.779 -11.715 -10.833 1.00 77.31 94 GLU A C 1
ATOM 732 O O . GLU A 1 94 ? -3.089 -12.393 -10.069 1.00 77.31 94 GLU A O 1
ATOM 737 N N . VAL A 1 95 ? -4.729 -10.892 -10.398 1.00 71.88 95 VAL A N 1
ATOM 738 C CA . VAL A 1 95 ? -5.095 -10.739 -8.992 1.00 71.88 95 VAL A CA 1
ATOM 739 C C . VAL A 1 95 ? -6.572 -11.055 -8.871 1.00 71.88 95 VAL A C 1
ATOM 741 O O . VAL A 1 95 ? -7.410 -10.378 -9.470 1.00 71.88 95 VAL A O 1
ATOM 744 N N . ASP A 1 96 ? -6.900 -12.050 -8.048 1.00 74.12 96 ASP A N 1
ATOM 745 C CA . ASP A 1 96 ? -8.279 -12.310 -7.646 1.00 74.12 96 ASP A CA 1
ATOM 746 C C . ASP A 1 96 ? -8.746 -11.218 -6.674 1.00 74.12 96 ASP A C 1
ATOM 748 O O . ASP A 1 96 ? -8.738 -11.371 -5.450 1.00 74.12 96 ASP A O 1
ATOM 752 N N . LEU A 1 97 ? -9.126 -10.070 -7.238 1.00 72.94 97 LEU A N 1
ATOM 753 C CA . LEU A 1 97 ? -9.665 -8.947 -6.479 1.00 72.94 97 LEU A CA 1
ATOM 754 C C . LEU A 1 97 ? -10.933 -9.364 -5.727 1.00 72.94 97 LEU A C 1
ATOM 756 O O . LEU A 1 97 ? -11.142 -8.927 -4.599 1.00 72.94 97 LEU A O 1
ATOM 760 N N . ALA A 1 98 ? -11.755 -10.245 -6.305 1.00 70.75 98 ALA A N 1
ATOM 761 C CA . ALA A 1 98 ? -12.957 -10.738 -5.648 1.00 70.75 98 ALA A CA 1
ATOM 762 C C . ALA A 1 98 ? -12.605 -11.569 -4.408 1.00 70.75 98 ALA A C 1
ATOM 764 O O . ALA A 1 98 ? -13.161 -11.327 -3.340 1.00 70.75 98 ALA A O 1
ATOM 765 N N . GLY A 1 99 ? -11.653 -12.497 -4.508 1.00 73.62 99 GLY A N 1
ATOM 766 C CA . GLY A 1 99 ? -11.120 -13.258 -3.378 1.00 73.62 99 GLY A CA 1
ATOM 767 C C . GLY A 1 99 ? -10.472 -12.369 -2.318 1.00 73.62 99 GLY A C 1
ATOM 768 O O . GLY A 1 99 ? -10.730 -12.547 -1.124 1.00 73.62 99 GLY A O 1
ATOM 769 N N . PHE A 1 100 ? -9.707 -11.356 -2.734 1.00 73.50 100 PHE A N 1
ATOM 770 C CA . PHE A 1 100 ? -9.143 -10.352 -1.830 1.00 73.50 100 PHE A CA 1
ATOM 771 C C . PHE A 1 100 ? -10.246 -9.631 -1.041 1.00 73.50 100 PHE A C 1
ATOM 773 O O . PHE A 1 100 ? -10.245 -9.659 0.188 1.00 73.50 100 PHE A O 1
ATOM 780 N N . PHE A 1 101 ? -11.243 -9.053 -1.714 1.00 72.69 101 PHE A N 1
ATOM 781 C CA . PHE A 1 101 ? -12.325 -8.335 -1.034 1.00 72.69 101 PHE A CA 1
ATOM 782 C C . PHE A 1 101 ? -13.224 -9.260 -0.203 1.00 72.69 101 PHE A C 1
ATOM 784 O O . PHE A 1 101 ? -13.623 -8.894 0.901 1.00 72.69 101 PHE A O 1
ATOM 791 N N . ASN A 1 102 ? -13.503 -10.477 -0.677 1.00 74.56 102 ASN A N 1
ATOM 792 C CA . ASN A 1 102 ? -14.316 -11.460 0.044 1.00 74.56 102 ASN A CA 1
ATOM 793 C C . ASN A 1 102 ? -13.627 -11.996 1.305 1.00 74.56 102 ASN A C 1
ATOM 795 O O . ASN A 1 102 ? -14.310 -12.377 2.257 1.00 74.56 102 ASN A O 1
ATOM 799 N N . SER A 1 103 ? -12.295 -12.025 1.327 1.00 73.12 103 SER A N 1
ATOM 800 C CA . SER A 1 103 ? -11.514 -12.399 2.511 1.00 73.12 103 SER A CA 1
ATOM 801 C C . SER A 1 103 ? -11.242 -11.219 3.450 1.00 73.12 103 SER A C 1
ATOM 803 O O . SER A 1 103 ? -10.876 -11.434 4.606 1.00 73.12 103 SER A O 1
ATOM 805 N N . HIS A 1 104 ? -11.474 -9.980 3.004 1.00 73.00 104 HIS A N 1
ATOM 806 C CA . HIS A 1 104 ? -11.193 -8.784 3.787 1.00 73.00 104 HIS A CA 1
ATOM 807 C C . HIS A 1 104 ? -12.317 -8.484 4.801 1.00 73.00 104 HIS A C 1
ATOM 809 O O . HIS A 1 104 ? -13.446 -8.171 4.406 1.00 73.00 104 HIS A O 1
ATOM 815 N N . PRO A 1 105 ? -12.042 -8.491 6.119 1.00 72.88 105 PRO A N 1
ATOM 816 C CA . PRO A 1 105 ? -13.078 -8.520 7.156 1.00 72.88 105 PRO A CA 1
ATOM 817 C C . PRO A 1 105 ? -13.989 -7.282 7.183 1.00 72.88 105 PRO A C 1
ATOM 819 O O . PRO A 1 105 ? -15.116 -7.371 7.668 1.00 72.88 105 PRO A O 1
ATOM 822 N N . LYS A 1 106 ? -13.527 -6.138 6.658 1.00 70.81 106 LYS A N 1
ATOM 823 C CA . LYS A 1 106 ? -14.295 -4.878 6.578 1.00 70.81 106 LYS A CA 1
ATOM 824 C C . LYS A 1 106 ? -14.725 -4.452 5.171 1.00 70.81 106 LYS A C 1
ATOM 826 O O . LYS A 1 106 ? -15.544 -3.544 5.064 1.00 70.81 106 LYS A O 1
ATOM 831 N N . LEU A 1 107 ? -14.196 -5.090 4.121 1.00 67.88 107 LEU A N 1
ATOM 832 C CA . LEU A 1 107 ? -14.537 -4.777 2.720 1.00 67.88 107 LEU A CA 1
ATOM 833 C C . LEU A 1 107 ? -15.432 -5.854 2.083 1.00 67.88 107 LEU A C 1
ATOM 835 O O . LEU A 1 107 ? -15.993 -5.627 1.014 1.00 67.88 107 LEU A O 1
ATOM 839 N N . ARG A 1 108 ? -15.609 -7.002 2.751 1.00 67.81 108 ARG A N 1
ATOM 840 C CA . ARG A 1 108 ? -16.553 -8.052 2.366 1.00 67.81 108 ARG A CA 1
ATOM 841 C C . ARG A 1 108 ? -17.984 -7.493 2.354 1.00 67.81 108 ARG A C 1
ATOM 843 O O . ARG A 1 108 ? -18.546 -7.226 3.409 1.00 67.81 108 ARG A O 1
ATOM 850 N N . SER A 1 109 ? -18.553 -7.354 1.154 1.00 53.19 109 SER A N 1
ATOM 851 C CA . SER A 1 109 ? -19.916 -6.872 0.858 1.00 53.19 109 SER A CA 1
ATOM 852 C C . SER A 1 109 ? -20.267 -5.500 1.460 1.00 53.19 109 SER A C 1
ATOM 854 O O . SER A 1 109 ? -20.914 -5.397 2.499 1.00 53.19 109 SER A O 1
ATOM 856 N N . GLN A 1 110 ? -19.901 -4.426 0.753 1.00 49.50 110 GLN A N 1
ATOM 857 C CA . GLN A 1 110 ? -20.737 -3.211 0.701 1.00 49.50 110 GLN A CA 1
ATOM 858 C C . GLN A 1 110 ? -21.611 -3.157 -0.567 1.00 49.50 110 GLN A C 1
ATOM 860 O O . GLN A 1 110 ? -22.173 -2.112 -0.889 1.00 49.50 110 GLN A O 1
ATOM 865 N N . VAL A 1 111 ? -21.714 -4.284 -1.278 1.00 39.53 111 VAL A N 1
ATOM 866 C CA . VAL A 1 111 ? -22.638 -4.503 -2.398 1.00 39.53 111 VAL A CA 1
ATOM 867 C C . VAL A 1 111 ? -23.778 -5.385 -1.917 1.00 39.53 111 VAL A C 1
ATOM 869 O O . VAL A 1 111 ? -23.474 -6.318 -1.132 1.00 39.53 111 VAL A O 1
#

Radius of gyration: 13.66 Å; chains: 1; bounding box: 34×27×36 Å

Secondary structure (DSSP, 8-state):
-PPEEEEES-SEEEE-S-SSSTTT--EEEEEEEEEEE-EEEE---TT--EEEEEEEEE-HHHHHHHHHH-TT-SEEEEEEEEE-SSSS-PPPPP--HHHHHHH-TTTS---

Foldseek 3Di:
DQDEDEAEQDQEEEPPPDPCNLVRHQHYAYEYADDENQAYHHAANQNHAYYAYYYEEYEPRRVVVVLVRRLQYQYYHYHYNAYHNDPDRHHDDDDPVVVSQCPRPNSNDPD

=== Feature glossary ===
A reading guide for the features in this record.

Start from the sequence.

  · This is the polypeptide sequence — one letter per residue, N-terminus first. Length ranges from a few dozen residues for small domains to over a thousand for large multi-domain proteins.

Fold it, and you get atomic coordinates and the backbone conformation that goes with them.

  · Structure coordinates are given as an mmCIF _atom_site loop: one row per atom with element, residue name, chain id, sequence number, and x/y/z position in Å. Only the four main-chain atoms per residue are included here; side chains are omitted 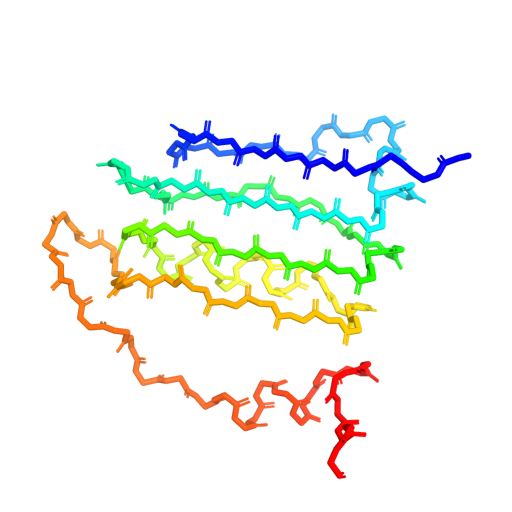to keep the record compact.

  · Backbone dihedral angles. Every residue except chain termini has a φ (preceding-C → N → Cα → C) and a ψ (N → Cα → C → next-N). They are reported in degrees following the IUPAC sign convention. Secondary structure is essentially a statement about which (φ, ψ) basin each residue occupies.

  · The SS8 string is DSSP's per-residue secondary-structure call. α-helix (H) means an i→i+4 H-bond ladder; β-strand (E) means the residue participates in a β-sheet; 3₁₀ (G) and π (I) are tighter and wider helices; T/S are turns/bends; '-' is loop.

  · SS3 is a coarse helix/strand/coil call (letters a/b/c) made by the P-SEA algorithm from inter-Cα distances and dihedrals. It is less detailed than DSSP but needs only Cα positions.

Summarize the fold with a handful of shape descriptors and a per-residue structural alphabet.

  · Radius of gyration (Rg) is the root-mean-square distance of Cα atoms from their centroid — a single number for overall size and compactness. A globular domain of N residues has Rg ≈ 2.2·N^0.38 Å; an extended or disordered chain has a much larger Rg. The Cα contact count is the number of residue pairs whose Cα atoms are within 8 Å and are more than four positions apart in sequence — a standard proxy for tertiary packing density. The bounding box is the smallest axis-aligned box enclosing all Cα atoms.

  · The Foldseek 3Di string encodes local tertiary geometry as a 20-letter alphabet — one character per residue — derived from the relative positions of nearby Cα atoms. Unlike the amino-acid sequence, 3Di is a direct function of the 3D structure, so two proteins with the same fold have similar 3Di strings even at low sequence identity.

  · Solvent-accessible surface area (SASA) is the area in Å² traced out by the centre of a 1.4 Å probe sphere (a water molecule) rolled over the protein's van der Waals surface (Shrake–Rupley / Lee–Richards construction). Buried residues have near-zero SASA; fully exposed residues can exceed 200 Å². The total SASA scales roughly with the number of surface residues.

Ask how reliable the model is.

  · pLDDT (predicted Local Distance Difference Test) is AlphaFold's per-residue confidence score, ranging from 0 to 100. Values above 90 indicate high confidence (typically well-packed cores); 70–90 is confident; 50–70 low confidence; below 50 usually means the region is disordered or the prediction is unreliable there. AlphaFold stores pLDDT in the mmCIF B-factor column.

  · B-factor (Debye–Waller factor) reflects atomic displacement in the crystal lattice. It is an experimental observable (units Å²), not a prediction; low values mean the atom is pinned down, high values mean it moves or is heterogeneous across the crystal.

  · Predicted Aligned Error (PAE) is an AlphaFold confidence matrix: entry (i, j) is the expected error in the position of residue j, in ångströms, when the prediction is superimposed on the true structure at residue i. Low PAE within a block of residues means that block is internally rigid and well-predicted; high PAE between two blocks means their relative placement is uncertain even if each block individually is confident.

Place it in context: what it resembles, what it is annotated as, and how it looks.

  · Nearest PDB neighbors are the top structural matches found by Foldseek when searching this structure against the entire Protein Data Bank. Each hit reports a TM-score (0 to 1; >0.5 almost always implies the same fold) and an E-value. These are *structural* homologs — they may share no detectable sequence similarity.

  · Functional annotations link the protein to curated databases. InterPro entries identify conserved domains and families by matching the sequence against member-database signatures (Pfam, PROSITE, CDD, …). Gene Ontology (GO) terms describe molecular function, biological process, and cellular component in a controlled vocabulary. CATH places the structure in a hierarchical fold classification (Class/Architecture/Topology/Homologous-superfamily). The organism is the source species.

  · Three diagnostic plots accompany the record. The Cα contact map visualizes the tertiary structure as a 2D adjacency matrix (8 Å cutoff, sequence-local contacts suppressed). The Ramachandran plot shows the distribution of backbone (φ, ψ) torsions, with points in the α and β basins reflecting secondary structure content. The PAE plot shows AlphaFold's inter-residue confidence as a color matrix.

  · Six rendered views show the 3D structure from the faces of a cube — i.e. along ±x, ±y, ±z. Rendering representation is drawn randomly per protein from cartoon (secondary-structure ribbons), sticks (backbone bonds), or molecular surface; coloring is either N→C rainbow (blue at the N-terminus through red at the C-terminus) or one color per chain.